Protein AF-A0A1M6NPY9-F1 (afdb_monomer_lite)

Structure (mmCIF, N/CA/C/O backbone):
data_AF-A0A1M6NPY9-F1
#
_entry.id   AF-A0A1M6NPY9-F1
#
loop_
_atom_site.group_PDB
_atom_site.id
_atom_site.type_symbol
_atom_site.label_atom_id
_atom_site.label_alt_id
_atom_site.label_comp_id
_atom_site.label_asym_id
_atom_site.label_entity_id
_atom_site.label_seq_id
_atom_site.pdbx_PDB_ins_code
_atom_site.Cartn_x
_atom_site.Cartn_y
_atom_site.Cartn_z
_atom_site.occupancy
_atom_site.B_iso_or_equiv
_atom_site.auth_seq_id
_atom_site.auth_comp_id
_atom_site.auth_asym_id
_atom_site.auth_atom_id
_atom_site.pdbx_PDB_model_num
ATOM 1 N N . MET A 1 1 ? 16.152 5.634 -26.029 1.00 50.38 1 MET A N 1
ATOM 2 C CA . MET A 1 1 ? 14.996 6.470 -26.403 1.00 50.38 1 MET A CA 1
ATOM 3 C C . MET A 1 1 ? 13.967 6.182 -25.344 1.00 50.38 1 MET A C 1
ATOM 5 O O . MET A 1 1 ? 13.550 5.035 -25.276 1.00 50.38 1 MET A O 1
ATOM 9 N N . ASP A 1 2 ? 13.680 7.150 -24.481 1.00 55.72 2 ASP A N 1
ATOM 10 C CA . ASP A 1 2 ? 12.685 6.968 -23.425 1.00 55.72 2 ASP A CA 1
ATOM 11 C C . ASP A 1 2 ? 11.304 6.969 -24.068 1.00 55.72 2 ASP A C 1
ATOM 13 O O . ASP A 1 2 ? 10.991 7.834 -24.890 1.00 55.72 2 ASP A O 1
ATOM 17 N N . ILE A 1 3 ? 10.523 5.935 -23.772 1.00 56.84 3 ILE A N 1
ATOM 18 C CA . ILE A 1 3 ? 9.269 5.647 -24.481 1.00 56.84 3 ILE A CA 1
ATOM 19 C C . ILE A 1 3 ? 8.080 6.357 -23.802 1.00 56.84 3 ILE A C 1
ATOM 21 O O . ILE A 1 3 ? 7.019 6.497 -24.405 1.00 56.84 3 ILE A O 1
ATOM 25 N N . GLY A 1 4 ? 8.287 6.907 -22.600 1.00 63.47 4 GLY A N 1
ATOM 26 C CA . GLY A 1 4 ? 7.315 7.703 -21.848 1.00 63.47 4 GLY A CA 1
ATOM 27 C C . GLY A 1 4 ? 7.100 7.181 -20.426 1.00 63.47 4 GLY A C 1
ATOM 28 O O . GLY A 1 4 ? 7.768 6.242 -19.988 1.00 63.47 4 GLY A O 1
ATOM 29 N N . GLU A 1 5 ? 6.160 7.806 -19.720 1.00 67.44 5 GLU A N 1
ATOM 30 C CA . GLU A 1 5 ? 5.694 7.396 -18.392 1.00 67.44 5 GLU A CA 1
ATOM 31 C C . GLU A 1 5 ? 4.233 6.938 -18.487 1.00 67.44 5 GLU A C 1
ATOM 33 O O . GLU A 1 5 ? 3.401 7.613 -19.101 1.00 67.44 5 GLU A O 1
ATOM 38 N N . VAL A 1 6 ? 3.918 5.793 -17.885 1.00 67.19 6 VAL A N 1
ATOM 39 C CA . VAL A 1 6 ? 2.567 5.226 -17.815 1.00 67.19 6 VAL A CA 1
ATOM 40 C C . VAL A 1 6 ? 2.184 5.073 -16.356 1.00 67.19 6 VAL A C 1
ATOM 42 O O . VAL A 1 6 ? 2.922 4.462 -15.592 1.00 67.19 6 VAL A O 1
ATOM 45 N N . ARG A 1 7 ? 1.009 5.590 -15.985 1.00 69.94 7 ARG A N 1
ATOM 46 C CA . ARG A 1 7 ? 0.463 5.478 -14.629 1.00 69.94 7 ARG A CA 1
ATOM 47 C C . ARG A 1 7 ? -0.702 4.504 -14.570 1.00 69.94 7 ARG A C 1
ATOM 49 O O . ARG A 1 7 ? -1.708 4.701 -15.260 1.00 69.94 7 ARG A O 1
ATOM 56 N N . PHE A 1 8 ? -0.586 3.500 -13.710 1.00 72.25 8 PHE A N 1
ATOM 57 C CA . PHE A 1 8 ? -1.660 2.589 -13.337 1.00 72.25 8 PHE A CA 1
ATOM 58 C C . PHE A 1 8 ? -2.201 2.990 -11.971 1.00 72.25 8 PHE A C 1
ATOM 60 O O . PHE A 1 8 ? -1.577 2.775 -10.933 1.00 72.25 8 PHE A O 1
ATOM 67 N N . LEU A 1 9 ? -3.383 3.595 -11.999 1.00 70.19 9 LEU A N 1
ATOM 68 C CA . LEU A 1 9 ? -4.117 4.003 -10.813 1.00 70.19 9 LEU A CA 1
ATOM 69 C C . LEU A 1 9 ? -5.244 3.004 -10.578 1.00 70.19 9 LEU A C 1
ATOM 71 O O . LEU A 1 9 ? -5.905 2.580 -11.531 1.00 70.19 9 LEU A O 1
ATOM 75 N N . ALA A 1 10 ? -5.480 2.650 -9.320 1.00 69.25 10 ALA A N 1
ATOM 76 C CA . ALA A 1 10 ? -6.712 1.970 -8.956 1.00 69.25 10 ALA A CA 1
ATOM 77 C C . ALA A 1 10 ? -7.928 2.871 -9.235 1.00 69.25 10 ALA A C 1
ATOM 79 O O . ALA A 1 10 ? -7.805 4.095 -9.341 1.00 69.25 10 ALA A O 1
ATOM 80 N N . ALA A 1 11 ? -9.108 2.259 -9.359 1.00 69.81 11 ALA A N 1
ATOM 81 C CA . ALA A 1 11 ? -10.355 3.007 -9.467 1.00 69.81 11 ALA A CA 1
ATOM 82 C C . ALA A 1 11 ? -10.507 3.959 -8.270 1.00 69.81 11 ALA A C 1
ATOM 84 O O . ALA A 1 11 ? -10.134 3.617 -7.148 1.00 69.81 11 ALA A O 1
ATOM 85 N N . GLN A 1 12 ? -11.030 5.160 -8.525 1.00 67.31 12 GLN A N 1
ATOM 86 C CA . GLN A 1 12 ? -11.206 6.165 -7.485 1.00 67.31 12 GLN A CA 1
ATOM 87 C C . GLN A 1 12 ? -12.282 5.702 -6.494 1.00 67.31 12 GLN A C 1
ATOM 89 O O . GLN A 1 12 ? -13.459 5.635 -6.836 1.00 67.31 12 GLN A O 1
ATOM 94 N N . GLU A 1 13 ? -11.856 5.383 -5.279 1.00 74.06 13 GLU A N 1
ATOM 95 C CA . GLU A 1 13 ? -12.719 5.008 -4.159 1.00 74.06 13 GLU A CA 1
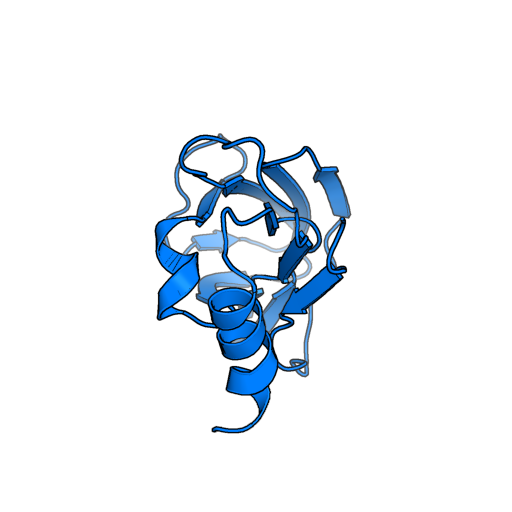ATOM 96 C C . GLU A 1 13 ? -13.378 6.235 -3.504 1.00 74.06 13 GLU A C 1
ATOM 98 O O . GLU A 1 13 ? -12.816 7.335 -3.488 1.00 74.06 13 GLU A O 1
ATOM 103 N N . GLU A 1 14 ? -14.573 6.037 -2.938 1.00 67.94 14 GLU A N 1
ATOM 104 C CA . GLU A 1 14 ? -15.404 7.108 -2.365 1.00 67.94 14 GLU A CA 1
ATOM 105 C C . GLU A 1 14 ? -14.827 7.710 -1.070 1.00 67.94 14 GLU A C 1
ATOM 107 O O . GLU A 1 14 ? -15.087 8.877 -0.772 1.00 67.94 14 GLU A O 1
ATOM 112 N N . GLN A 1 15 ? -14.032 6.945 -0.308 1.00 85.31 15 GLN A N 1
ATOM 113 C CA . GLN A 1 15 ? -13.439 7.381 0.962 1.00 85.31 15 GLN A CA 1
ATOM 114 C C . GLN A 1 15 ? -11.958 7.004 1.054 1.00 85.31 15 GLN A C 1
ATOM 116 O O . GLN A 1 15 ? -11.590 5.886 1.416 1.00 85.31 15 GLN A O 1
ATOM 121 N N . ALA A 1 16 ? -11.100 7.973 0.739 1.00 88.94 16 ALA A N 1
ATOM 122 C CA . ALA A 1 16 ? -9.654 7.817 0.782 1.00 88.94 16 ALA A CA 1
ATOM 123 C C . ALA A 1 16 ? -9.043 8.601 1.947 1.00 88.94 16 ALA A C 1
ATOM 125 O O . ALA A 1 16 ? -9.218 9.816 2.056 1.00 88.94 16 ALA A O 1
ATOM 126 N N . LEU A 1 17 ? -8.290 7.904 2.789 1.00 89.88 17 LEU A N 1
ATOM 127 C CA . LEU A 1 17 ? -7.466 8.486 3.833 1.00 89.88 17 LEU A CA 1
ATOM 128 C C . LEU A 1 17 ? -6.169 9.019 3.224 1.00 89.88 17 LEU A C 1
ATOM 130 O O . LEU A 1 17 ? -5.514 8.368 2.408 1.00 89.88 17 LEU A O 1
ATOM 134 N N . THR A 1 18 ? -5.795 10.225 3.635 1.00 87.06 18 THR A N 1
ATOM 135 C CA . THR A 1 18 ? -4.537 10.867 3.248 1.00 87.06 18 THR A CA 1
ATOM 136 C C . THR A 1 18 ? -3.429 10.508 4.219 1.00 87.06 18 THR A C 1
ATOM 138 O O . THR A 1 18 ? -3.618 10.576 5.430 1.00 87.06 18 THR A O 1
ATOM 141 N N . TRP A 1 19 ? -2.262 10.180 3.675 1.00 88.94 19 TRP A N 1
ATOM 142 C CA . TRP A 1 19 ? -1.063 9.853 4.438 1.00 88.94 19 TRP A CA 1
ATOM 143 C C . TRP A 1 19 ? 0.020 10.888 4.158 1.00 88.94 19 TRP A C 1
ATOM 145 O O . TRP A 1 19 ? 0.008 11.554 3.120 1.00 88.94 19 TRP A O 1
ATOM 155 N N . SER A 1 20 ? 0.974 11.004 5.076 1.00 84.31 20 SER A N 1
ATOM 156 C CA . SER A 1 20 ? 2.193 11.780 4.867 1.00 84.31 20 SER A CA 1
ATOM 157 C C . SER A 1 20 ? 3.277 10.866 4.303 1.00 84.31 20 SER A C 1
ATOM 159 O O . SER A 1 20 ? 3.650 9.882 4.941 1.00 84.31 20 SER A O 1
ATOM 161 N N . GLY A 1 21 ? 3.794 11.190 3.116 1.00 78.12 21 GLY A N 1
ATOM 162 C CA . GLY A 1 21 ? 4.997 10.546 2.590 1.00 78.12 21 GLY A CA 1
ATOM 163 C C . GLY A 1 21 ? 6.207 10.975 3.417 1.00 78.12 21 GLY A C 1
ATOM 164 O O . GLY A 1 21 ? 6.490 12.170 3.514 1.00 78.12 21 GLY A O 1
ATOM 165 N N . MET A 1 22 ? 6.898 10.019 4.035 1.00 74.12 22 MET A N 1
ATOM 166 C CA . MET A 1 22 ? 8.089 10.289 4.850 1.00 74.12 22 MET A CA 1
ATOM 167 C C . MET A 1 22 ? 9.379 10.249 4.020 1.00 74.12 22 MET A C 1
ATOM 169 O O . MET A 1 22 ? 10.352 10.923 4.355 1.00 74.12 22 MET A O 1
ATOM 173 N N . GLY A 1 23 ? 9.364 9.528 2.900 1.00 74.19 23 GLY A N 1
ATOM 174 C CA . GLY A 1 23 ? 10.459 9.458 1.940 1.00 74.19 23 GLY A CA 1
ATOM 175 C C . GLY A 1 23 ? 10.143 8.463 0.829 1.00 74.19 23 GLY A C 1
ATOM 176 O O . GLY A 1 23 ? 9.462 7.472 1.079 1.00 74.19 23 GLY A O 1
ATOM 177 N N . ALA A 1 24 ? 10.632 8.737 -0.378 1.00 74.31 24 ALA A N 1
ATOM 178 C CA . ALA A 1 24 ? 10.550 7.839 -1.525 1.00 74.31 24 ALA A CA 1
ATOM 179 C C . ALA A 1 24 ? 11.940 7.732 -2.166 1.00 74.31 24 ALA A C 1
ATOM 181 O O . ALA A 1 24 ? 12.548 8.754 -2.504 1.00 74.31 24 ALA A O 1
ATOM 182 N N . GLY A 1 25 ? 12.449 6.509 -2.270 1.00 68.56 25 GLY A N 1
ATOM 183 C CA . GLY A 1 25 ? 13.624 6.139 -3.044 1.00 68.56 25 GLY A CA 1
ATOM 184 C C . GLY A 1 25 ? 13.243 5.589 -4.420 1.00 68.56 25 GLY A C 1
ATOM 185 O O . GLY A 1 25 ? 12.115 5.738 -4.889 1.00 68.56 25 GLY A O 1
ATOM 186 N N . ASP A 1 26 ? 14.214 4.976 -5.097 1.00 66.12 26 ASP A N 1
ATOM 187 C CA . ASP A 1 26 ? 14.017 4.430 -6.448 1.00 66.12 26 ASP A CA 1
ATOM 188 C C . ASP A 1 26 ? 13.143 3.163 -6.440 1.00 66.12 26 ASP A C 1
ATOM 190 O O . ASP A 1 26 ? 12.474 2.866 -7.428 1.00 66.12 26 ASP A O 1
ATOM 194 N N . THR A 1 27 ? 13.171 2.403 -5.342 1.00 71.62 27 THR A N 1
ATOM 195 C CA . THR A 1 27 ? 12.492 1.103 -5.197 1.00 71.62 27 THR A CA 1
ATOM 196 C C . THR A 1 27 ? 11.695 0.990 -3.905 1.00 71.62 27 THR A C 1
ATOM 198 O O . THR A 1 27 ? 11.096 -0.048 -3.651 1.00 71.62 27 THR A O 1
ATOM 201 N N . ASP A 1 28 ? 11.710 2.015 -3.067 1.00 82.25 28 ASP A N 1
ATOM 202 C CA . ASP A 1 28 ? 11.134 1.994 -1.735 1.00 82.25 28 ASP A CA 1
ATOM 203 C C . ASP A 1 28 ? 10.399 3.297 -1.433 1.00 82.25 28 ASP A C 1
ATOM 205 O O . ASP A 1 28 ? 10.757 4.368 -1.920 1.00 82.25 28 ASP A O 1
ATOM 209 N N . ALA A 1 29 ? 9.354 3.215 -0.622 1.00 87.38 29 ALA A N 1
ATOM 210 C CA . ALA A 1 29 ? 8.638 4.389 -0.154 1.00 87.38 29 ALA A CA 1
ATOM 211 C C . ALA A 1 29 ? 8.097 4.153 1.248 1.00 87.38 29 ALA A C 1
ATOM 213 O O . ALA A 1 29 ? 7.750 3.038 1.625 1.00 87.38 29 ALA A O 1
ATOM 214 N N . SER A 1 30 ? 8.028 5.225 2.025 1.00 89.38 30 SER A N 1
ATOM 215 C CA . SER A 1 30 ? 7.579 5.193 3.409 1.00 89.38 30 SER A CA 1
ATOM 216 C C . SER A 1 30 ? 6.444 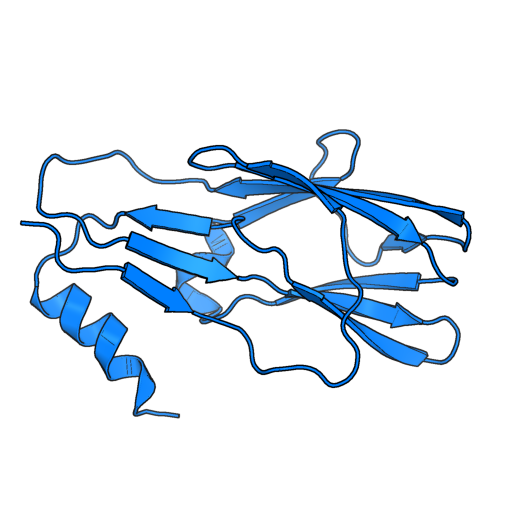6.178 3.628 1.00 89.38 30 SER A C 1
ATOM 218 O O . SER A 1 30 ? 6.467 7.323 3.162 1.00 89.38 30 SER A O 1
ATOM 220 N N . TYR A 1 31 ? 5.450 5.725 4.379 1.00 91.62 31 TYR A N 1
ATOM 221 C CA . TYR A 1 31 ? 4.215 6.440 4.637 1.00 91.62 31 TYR A CA 1
ATOM 222 C C . TYR A 1 31 ? 3.909 6.399 6.122 1.00 91.62 31 TYR A C 1
ATOM 224 O O . TYR A 1 31 ? 4.189 5.415 6.807 1.00 91.62 31 TYR A O 1
ATOM 232 N N . SER A 1 32 ? 3.296 7.466 6.617 1.00 92.38 32 SER A N 1
ATOM 233 C CA . SER A 1 32 ? 2.759 7.488 7.968 1.00 92.38 32 SER A CA 1
ATOM 234 C C . SER A 1 32 ? 1.481 8.309 8.038 1.00 92.38 32 SER A C 1
ATOM 236 O O . SER A 1 32 ? 1.332 9.319 7.340 1.00 92.38 32 SER A O 1
ATOM 238 N N . MET A 1 33 ? 0.558 7.881 8.889 1.00 93.94 33 MET A N 1
ATOM 239 C CA . MET A 1 33 ? -0.612 8.655 9.272 1.00 93.94 33 MET A CA 1
ATOM 240 C C . MET A 1 33 ? -0.914 8.487 10.759 1.00 93.94 33 MET A C 1
ATOM 242 O O . MET A 1 33 ? -0.713 7.418 11.336 1.00 93.94 33 MET A O 1
ATOM 246 N N . GLU A 1 34 ? -1.448 9.547 11.360 1.00 94.88 34 GLU A N 1
ATOM 247 C CA . GLU A 1 34 ? -2.192 9.420 12.609 1.00 94.88 34 GLU A CA 1
ATOM 248 C C . GLU A 1 34 ? -3.562 8.820 12.283 1.00 94.88 34 GLU A C 1
ATOM 250 O O . GLU A 1 34 ? -4.254 9.275 11.368 1.00 94.88 34 GLU A O 1
ATOM 255 N N . VAL A 1 35 ? -3.929 7.770 13.005 1.00 94.06 35 VAL A N 1
ATOM 256 C CA . VAL A 1 35 ? -5.148 6.997 12.792 1.00 94.06 35 VAL A CA 1
ATOM 257 C C . VAL A 1 35 ? -6.362 7.834 13.227 1.00 94.06 35 VAL A C 1
ATOM 259 O O . VAL A 1 35 ? -6.500 8.135 14.414 1.00 94.06 35 VAL A O 1
ATOM 262 N N . PRO A 1 36 ? -7.242 8.259 12.295 1.00 92.44 36 PRO A N 1
ATOM 263 C CA . PRO A 1 36 ? -8.285 9.247 12.583 1.00 92.44 36 PRO A CA 1
ATOM 264 C C . PRO A 1 36 ? -9.448 8.673 13.400 1.00 92.44 36 PRO A C 1
ATOM 266 O O . PRO A 1 36 ? -10.128 9.414 14.112 1.00 92.44 36 PRO A O 1
ATOM 269 N N . GLU A 1 37 ? -9.674 7.367 13.300 1.00 95.00 37 GLU A N 1
ATOM 270 C CA . GLU A 1 37 ? -10.653 6.574 14.042 1.00 95.00 37 GLU A CA 1
ATOM 271 C C . GLU A 1 37 ? -10.171 5.122 14.107 1.00 95.00 37 GLU A C 1
ATOM 273 O O . GLU A 1 37 ? -9.205 4.784 13.437 1.00 95.00 37 GLU A O 1
ATOM 278 N N . ASP A 1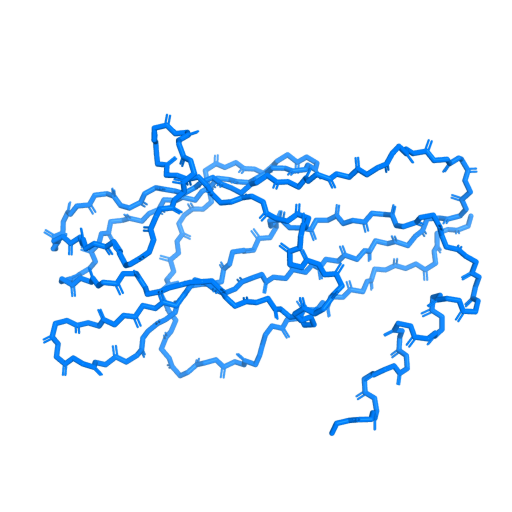 38 ? -10.818 4.257 14.885 1.00 96.31 38 ASP A N 1
ATOM 279 C CA . ASP A 1 38 ? -10.445 2.841 14.934 1.00 96.31 38 ASP A CA 1
ATOM 280 C C . ASP A 1 38 ? -10.564 2.197 13.540 1.00 96.31 38 ASP A C 1
ATOM 282 O O . ASP A 1 38 ? -11.635 2.203 12.920 1.00 96.31 38 ASP A O 1
ATOM 286 N N . LEU A 1 39 ? -9.457 1.626 13.060 1.00 95.44 39 LEU A N 1
ATOM 287 C CA . LEU A 1 39 ? -9.326 1.062 11.719 1.00 95.44 39 LEU A CA 1
ATOM 288 C C . LEU A 1 39 ? -8.801 -0.366 11.778 1.00 95.44 39 LEU A C 1
ATOM 290 O O . LEU A 1 39 ? -7.932 -0.706 12.579 1.00 95.44 39 LEU A O 1
ATOM 294 N N . THR A 1 40 ? -9.281 -1.196 10.861 1.00 96.12 40 THR A N 1
ATOM 295 C CA . THR A 1 40 ? -8.666 -2.484 10.545 1.00 96.12 40 THR A CA 1
ATOM 296 C C . THR A 1 40 ? -8.178 -2.454 9.111 1.00 96.12 40 THR A C 1
ATOM 298 O O . THR A 1 40 ? -8.975 -2.334 8.189 1.00 96.12 40 THR A O 1
ATOM 301 N N . VAL A 1 41 ? -6.869 -2.575 8.921 1.00 94.44 41 VAL A N 1
ATOM 302 C CA . VAL A 1 41 ? -6.255 -2.798 7.616 1.00 94.44 41 VAL A CA 1
ATOM 303 C C . VAL A 1 41 ? -6.507 -4.242 7.213 1.00 94.44 41 VAL A C 1
ATOM 305 O O . VAL A 1 41 ? -6.095 -5.166 7.913 1.00 94.44 41 VAL A O 1
ATOM 308 N N . THR A 1 42 ? -7.215 -4.439 6.109 1.00 94.12 42 THR A N 1
ATOM 309 C CA . THR A 1 42 ? -7.717 -5.746 5.670 1.00 94.12 42 THR A CA 1
ATOM 310 C C . THR A 1 42 ? -6.880 -6.359 4.556 1.00 94.12 42 THR A C 1
ATOM 312 O O . THR A 1 42 ? -6.876 -7.581 4.415 1.00 94.12 42 THR A O 1
ATOM 315 N N . GLY A 1 43 ? -6.134 -5.545 3.807 1.00 91.81 43 GLY A N 1
ATOM 316 C CA . GLY A 1 43 ? -5.260 -6.030 2.749 1.00 91.81 43 GLY A CA 1
ATOM 317 C C . GLY A 1 43 ? -4.659 -4.920 1.899 1.00 91.81 43 GLY A C 1
ATOM 318 O O . GLY A 1 43 ? -4.740 -3.733 2.219 1.00 91.81 43 GLY A O 1
ATOM 319 N N . ILE A 1 44 ? -4.053 -5.334 0.791 1.00 88.62 44 ILE A N 1
ATOM 320 C CA . ILE A 1 44 ? -3.537 -4.451 -0.247 1.00 88.62 44 ILE A CA 1
ATOM 321 C C . ILE A 1 44 ? -4.039 -4.928 -1.605 1.00 88.62 44 ILE A C 1
ATOM 323 O O . ILE A 1 44 ? -3.957 -6.111 -1.933 1.00 88.62 44 ILE A O 1
ATOM 327 N N . ARG A 1 45 ? -4.543 -3.990 -2.400 1.00 86.44 45 ARG A N 1
ATOM 328 C CA . ARG A 1 45 ? -5.008 -4.221 -3.761 1.00 86.44 45 ARG A CA 1
ATOM 329 C C . ARG A 1 45 ? -4.060 -3.557 -4.744 1.00 86.44 45 ARG A C 1
ATOM 331 O O . ARG A 1 45 ? -3.723 -2.379 -4.613 1.00 86.44 45 ARG A O 1
ATOM 338 N N . MET A 1 46 ? -3.673 -4.311 -5.762 1.00 80.25 46 MET A N 1
ATOM 339 C CA . MET A 1 46 ? -2.750 -3.867 -6.799 1.00 80.25 46 MET A CA 1
ATOM 340 C C . MET A 1 46 ? -3.514 -3.561 -8.086 1.00 80.25 46 MET A C 1
ATOM 342 O O . MET A 1 46 ? -4.325 -4.380 -8.523 1.00 80.25 46 MET A O 1
ATOM 346 N N . PRO A 1 47 ? -3.247 -2.431 -8.759 1.00 71.62 47 PRO A N 1
ATOM 347 C CA . PRO A 1 47 ? -3.632 -2.290 -10.154 1.00 71.62 47 PRO A CA 1
ATOM 348 C C . PRO A 1 47 ? -2.963 -3.414 -10.961 1.00 71.62 47 PRO A C 1
ATOM 350 O O . PRO A 1 47 ? -1.747 -3.574 -10.899 1.00 71.62 47 PRO A O 1
ATOM 353 N N . MET A 1 48 ? -3.750 -4.193 -11.712 1.00 67.31 48 MET A N 1
ATOM 354 C CA . MET A 1 48 ? -3.267 -5.345 -12.495 1.00 67.31 48 MET A CA 1
ATOM 355 C C . MET A 1 48 ? -2.636 -6.461 -11.636 1.00 67.31 48 MET A C 1
ATOM 357 O O . MET A 1 48 ? -1.469 -6.815 -11.822 1.00 67.31 48 MET A O 1
ATOM 361 N N . GLU A 1 49 ? -3.432 -7.039 -10.727 1.00 62.44 49 GLU A N 1
ATOM 362 C CA . GLU A 1 49 ? -3.018 -8.017 -9.702 1.00 62.44 49 GLU A CA 1
ATOM 363 C C . GLU A 1 49 ? -2.061 -9.124 -10.183 1.00 62.44 49 GLU A C 1
ATOM 365 O O . GLU A 1 49 ? -1.189 -9.510 -9.426 1.00 62.44 49 GLU A O 1
ATOM 370 N N . ASN A 1 50 ? -2.119 -9.588 -11.434 1.00 57.28 50 ASN A N 1
ATOM 371 C CA . ASN A 1 50 ? -1.283 -10.709 -11.895 1.00 57.28 50 ASN A CA 1
ATOM 372 C C . ASN A 1 50 ? 0.168 -10.360 -12.277 1.00 57.28 50 ASN A C 1
ATOM 374 O O . ASN A 1 50 ? 0.970 -11.272 -12.463 1.00 57.28 50 ASN A O 1
ATOM 378 N N . HIS A 1 51 ? 0.508 -9.084 -12.485 1.00 63.00 51 HIS A N 1
ATOM 379 C CA . HIS A 1 51 ? 1.829 -8.709 -13.018 1.00 63.00 51 HIS A CA 1
ATOM 380 C C . HIS A 1 51 ? 2.762 -8.080 -11.988 1.00 63.00 51 HIS A C 1
ATOM 382 O O . HIS A 1 51 ? 3.977 -8.182 -12.137 1.00 63.00 51 HIS A O 1
ATOM 388 N N . PHE A 1 52 ? 2.201 -7.442 -10.961 1.00 66.44 52 PHE A N 1
ATOM 389 C CA . PHE A 1 52 ? 2.975 -6.672 -9.989 1.00 66.44 52 PHE A CA 1
ATOM 390 C C . PHE A 1 52 ? 2.819 -7.176 -8.550 1.00 66.44 52 PHE A C 1
ATOM 392 O O . PHE A 1 52 ? 3.584 -6.738 -7.696 1.00 66.44 52 PHE A O 1
ATOM 399 N N . SER A 1 53 ? 1.871 -8.086 -8.265 1.00 65.94 53 SER A N 1
ATOM 400 C CA . SER A 1 53 ? 1.613 -8.581 -6.899 1.00 65.94 53 SER A CA 1
ATOM 401 C C . SER A 1 53 ? 2.859 -9.140 -6.229 1.00 65.94 53 SER A C 1
ATOM 403 O O . SER A 1 53 ? 3.117 -8.848 -5.068 1.00 65.94 53 SER A O 1
ATOM 405 N N . ASP A 1 54 ? 3.648 -9.905 -6.980 1.00 71.06 54 ASP A N 1
ATOM 406 C CA . ASP A 1 54 ? 4.802 -10.631 -6.448 1.00 71.06 54 ASP A CA 1
ATOM 407 C C . ASP A 1 54 ? 6.039 -9.730 -6.305 1.00 71.06 54 ASP A C 1
ATOM 409 O O . ASP A 1 54 ? 7.068 -10.160 -5.787 1.00 71.06 54 ASP A O 1
ATOM 413 N N . LEU A 1 55 ? 5.952 -8.483 -6.782 1.00 75.69 55 LEU A N 1
ATOM 414 C CA . LEU A 1 55 ? 7.055 -7.525 -6.783 1.00 75.69 55 LEU A CA 1
ATOM 415 C C . LEU A 1 55 ? 7.002 -6.566 -5.594 1.00 75.69 55 LEU A C 1
ATOM 417 O O . LEU A 1 55 ? 8.021 -5.950 -5.291 1.00 75.69 55 LEU A O 1
ATOM 421 N N . LEU A 1 56 ? 5.847 -6.432 -4.935 1.00 81.62 56 LEU A N 1
ATOM 422 C CA . LEU A 1 56 ? 5.643 -5.492 -3.840 1.00 81.62 56 LEU A CA 1
ATOM 423 C C . LEU A 1 56 ? 5.698 -6.202 -2.489 1.00 81.62 56 LEU A C 1
ATOM 425 O O . LEU A 1 56 ? 4.825 -6.997 -2.146 1.00 81.62 56 LEU A O 1
ATOM 429 N N . MET A 1 57 ? 6.688 -5.843 -1.681 1.00 87.12 57 MET A N 1
ATOM 430 C CA . MET A 1 57 ? 6.714 -6.172 -0.264 1.00 87.12 57 MET A CA 1
ATOM 431 C C . MET A 1 57 ? 6.199 -4.980 0.541 1.00 87.12 57 MET A C 1
ATOM 433 O O . MET A 1 57 ? 6.639 -3.850 0.348 1.00 87.12 57 MET A O 1
ATOM 437 N N . VAL A 1 58 ? 5.274 -5.245 1.460 1.00 89.44 58 VAL A N 1
ATOM 438 C CA . VAL A 1 58 ? 4.740 -4.253 2.397 1.00 89.44 58 VAL A CA 1
ATOM 439 C C . VAL A 1 58 ? 5.234 -4.596 3.789 1.00 89.44 58 VAL A C 1
ATOM 441 O O . VAL A 1 58 ? 5.073 -5.733 4.238 1.00 89.44 58 VAL A O 1
ATOM 444 N N . LYS A 1 59 ? 5.817 -3.618 4.469 1.00 91.81 59 LYS A N 1
ATOM 445 C CA . LYS A 1 59 ? 6.329 -3.738 5.827 1.00 91.81 59 LYS A CA 1
ATOM 446 C C . LYS A 1 59 ? 5.635 -2.754 6.756 1.00 91.81 59 LYS A C 1
ATOM 448 O O . LYS A 1 59 ? 5.216 -1.676 6.335 1.00 91.81 59 LYS A O 1
ATOM 453 N N . ASP A 1 60 ? 5.526 -3.129 8.019 1.00 91.12 60 ASP A N 1
ATOM 454 C CA . ASP A 1 60 ? 5.094 -2.235 9.087 1.00 91.12 60 ASP A CA 1
ATOM 455 C C . ASP A 1 60 ? 6.200 -1.241 9.493 1.00 91.12 60 ASP A C 1
ATOM 457 O O . ASP A 1 60 ? 7.309 -1.240 8.955 1.00 91.12 60 ASP A O 1
ATOM 461 N N . GLY A 1 61 ? 5.904 -0.379 10.470 1.00 84.56 61 GLY A N 1
ATOM 462 C CA . GLY A 1 61 ? 6.856 0.601 11.000 1.00 84.56 61 GLY A CA 1
ATOM 463 C C . GLY A 1 61 ? 8.093 0.011 11.695 1.00 84.56 61 GLY A C 1
ATOM 464 O O . GLY A 1 61 ? 9.015 0.767 11.998 1.00 84.56 61 GLY A O 1
ATOM 465 N N . GLU A 1 62 ? 8.138 -1.301 11.946 1.00 87.12 62 GLU A N 1
ATOM 466 C CA . GLU A 1 62 ? 9.314 -2.008 12.469 1.00 87.12 62 GLU A CA 1
ATOM 467 C C . GLU A 1 62 ? 10.135 -2.686 11.356 1.00 87.12 62 GLU A C 1
ATOM 469 O O . GLU A 1 62 ? 11.173 -3.295 11.630 1.00 87.12 62 GLU A O 1
ATOM 474 N N . GLY A 1 63 ? 9.698 -2.572 10.097 1.00 86.94 63 GLY A N 1
ATOM 475 C CA . GLY A 1 63 ? 10.337 -3.196 8.943 1.00 86.94 63 GLY A CA 1
ATOM 476 C C . GLY A 1 63 ? 10.005 -4.684 8.786 1.00 86.94 63 GLY A C 1
ATOM 477 O O . GLY A 1 63 ? 10.682 -5.380 8.023 1.00 86.94 63 GLY A O 1
ATOM 478 N N . GLN A 1 64 ? 8.994 -5.201 9.492 1.00 89.88 64 GLN A N 1
ATOM 479 C CA . GLN A 1 64 ? 8.536 -6.582 9.331 1.00 89.88 64 GLN A CA 1
ATOM 480 C C . GLN A 1 64 ? 7.453 -6.668 8.256 1.00 89.88 64 GLN A C 1
ATOM 482 O O . GLN A 1 64 ? 6.656 -5.739 8.144 1.00 89.88 64 GLN A O 1
ATOM 487 N N . PRO A 1 65 ? 7.368 -7.767 7.479 1.00 90.69 65 PRO A N 1
ATOM 488 C CA . PRO A 1 65 ? 6.271 -7.964 6.541 1.00 90.69 65 PRO A CA 1
ATOM 489 C C . PRO A 1 65 ? 4.918 -7.783 7.228 1.00 90.69 65 PRO A C 1
ATOM 491 O O . PRO A 1 65 ? 4.628 -8.441 8.231 1.00 90.69 65 PRO A O 1
ATOM 494 N N . MET A 1 66 ? 4.093 -6.895 6.681 1.00 89.88 66 MET A N 1
ATOM 495 C CA . MET A 1 66 ? 2.794 -6.587 7.258 1.00 89.88 66 MET A CA 1
ATOM 496 C C . MET A 1 66 ? 1.898 -7.825 7.202 1.00 89.88 66 MET A C 1
ATOM 498 O O . MET A 1 66 ? 1.792 -8.499 6.176 1.00 89.88 66 MET A O 1
ATOM 502 N N . THR A 1 67 ? 1.239 -8.124 8.319 1.00 90.19 67 THR A N 1
ATOM 503 C CA . THR A 1 67 ? 0.243 -9.196 8.389 1.00 90.19 67 THR A CA 1
ATOM 504 C C . THR A 1 67 ? -1.151 -8.595 8.354 1.00 90.19 67 THR A C 1
ATOM 506 O O . THR A 1 67 ? -1.408 -7.569 8.978 1.00 90.19 67 THR A O 1
ATOM 509 N N . PHE A 1 68 ? -2.051 -9.228 7.603 1.00 90.38 68 PHE A N 1
ATOM 510 C CA . PHE A 1 68 ? -3.438 -8.792 7.486 1.00 90.38 68 PHE A CA 1
ATOM 511 C C . PHE A 1 68 ? -4.381 -9.851 8.081 1.00 90.38 68 PHE A C 1
ATOM 513 O O . PHE A 1 68 ? -4.168 -11.047 7.854 1.00 90.38 68 PHE A O 1
ATOM 520 N N . PRO A 1 69 ? -5.438 -9.443 8.805 1.00 94.19 69 PRO A N 1
ATOM 521 C CA . PRO A 1 69 ? -5.773 -8.059 9.145 1.00 94.19 69 PRO A CA 1
ATOM 522 C C . PRO A 1 69 ? -4.895 -7.482 10.276 1.00 94.19 69 PRO A C 1
ATOM 524 O O . PRO A 1 69 ? -4.455 -8.224 11.153 1.00 94.19 69 PRO A O 1
ATOM 527 N N . ALA A 1 70 ? -4.703 -6.160 10.288 1.00 93.75 70 ALA A N 1
ATOM 528 C CA . ALA A 1 70 ? -4.025 -5.422 11.360 1.00 93.75 70 ALA A CA 1
ATOM 529 C C . ALA A 1 70 ? -4.918 -4.286 11.878 1.00 93.75 70 ALA A C 1
ATOM 531 O O . ALA A 1 70 ? -5.435 -3.499 11.087 1.00 93.75 70 ALA A O 1
ATOM 532 N N . SER A 1 71 ? -5.111 -4.195 13.194 1.00 94.75 71 SER A N 1
ATOM 533 C CA . SER A 1 71 ? -6.016 -3.215 13.811 1.00 94.75 71 SER A CA 1
ATOM 534 C C . SER A 1 71 ? -5.246 -2.108 14.519 1.00 94.75 71 SER A C 1
ATOM 536 O O . SER A 1 71 ? -4.260 -2.376 15.202 1.00 94.75 71 SER A O 1
ATOM 538 N N . TYR A 1 72 ? -5.753 -0.886 14.393 1.00 94.75 72 TYR A N 1
ATOM 539 C CA . TYR A 1 72 ? -5.196 0.331 14.970 1.00 94.75 72 TYR A CA 1
ATOM 540 C C . TYR A 1 72 ? -6.298 1.125 15.669 1.00 94.75 72 TYR A C 1
ATOM 542 O O . TYR A 1 72 ? -7.436 1.167 15.193 1.00 94.75 72 TYR A O 1
ATOM 550 N N . GLN A 1 73 ? -5.965 1.747 16.794 1.00 96.69 73 GLN A N 1
ATOM 551 C CA . GLN A 1 73 ? -6.872 2.610 17.541 1.00 96.69 73 GLN A CA 1
ATOM 552 C C . GLN A 1 73 ? -6.726 4.066 17.106 1.00 96.69 73 GLN A C 1
ATOM 554 O O . GLN A 1 73 ? -5.675 4.491 16.626 1.00 96.69 73 GLN A O 1
ATOM 559 N N . GLN A 1 74 ? -7.777 4.856 17.310 1.00 96.06 74 GLN A N 1
ATOM 560 C CA . GLN A 1 74 ? -7.710 6.300 17.107 1.00 96.06 74 GLN A CA 1
ATOM 561 C C . GLN A 1 74 ? -6.521 6.927 17.858 1.00 96.06 74 GLN A C 1
ATOM 563 O O . GLN A 1 74 ? -6.373 6.753 19.068 1.00 96.06 74 GLN A O 1
ATOM 568 N N . GLY A 1 75 ? -5.723 7.722 17.144 1.00 94.81 75 GLY A N 1
ATOM 569 C CA . GLY A 1 75 ? -4.527 8.383 17.668 1.00 94.81 75 GLY A CA 1
ATOM 570 C C . GLY A 1 75 ? -3.254 7.535 17.609 1.00 94.81 75 GLY A C 1
ATOM 571 O O . GLY A 1 75 ? -2.181 8.064 17.897 1.00 94.81 75 GLY A O 1
ATOM 572 N N . ASP A 1 76 ? -3.341 6.261 17.213 1.00 95.00 76 ASP A N 1
ATOM 573 C CA . ASP A 1 76 ? -2.158 5.464 16.895 1.00 95.00 76 ASP A CA 1
ATOM 574 C C . ASP A 1 76 ? -1.447 6.027 15.660 1.00 95.00 76 ASP A C 1
ATOM 576 O O . ASP A 1 76 ? -2.050 6.658 14.787 1.00 95.00 76 ASP A O 1
ATOM 580 N N . THR A 1 77 ? -0.151 5.745 15.550 1.00 93.75 77 THR A N 1
ATOM 581 C CA . THR A 1 77 ? 0.603 6.008 14.325 1.00 93.75 77 THR A CA 1
ATOM 582 C C . THR A 1 77 ? 0.641 4.743 13.480 1.00 93.75 77 THR A C 1
ATOM 584 O O . THR A 1 77 ? 1.298 3.766 13.841 1.00 93.75 77 THR A O 1
ATOM 587 N N . LEU A 1 78 ? -0.015 4.780 12.324 1.00 93.69 78 LEU A N 1
ATOM 588 C CA . LEU A 1 78 ? 0.129 3.763 11.292 1.00 93.69 78 LEU A CA 1
ATOM 589 C C . LEU A 1 78 ? 1.284 4.170 10.374 1.00 93.69 78 LEU A C 1
ATOM 591 O O . LEU A 1 78 ? 1.208 5.185 9.685 1.00 93.69 78 LEU A O 1
ATOM 595 N N . SER A 1 79 ? 2.350 3.372 10.374 1.00 92.62 79 SER A N 1
ATOM 596 C CA . SER A 1 79 ? 3.517 3.547 9.508 1.00 92.62 79 SER A CA 1
ATOM 597 C C . SER A 1 79 ? 3.704 2.324 8.626 1.00 92.62 79 SER A C 1
ATOM 599 O O . SER A 1 79 ? 3.538 1.194 9.088 1.00 92.62 79 SER A O 1
ATOM 601 N N . LEU A 1 80 ? 4.053 2.566 7.368 1.00 92.25 80 LEU A N 1
ATOM 602 C CA . LEU A 1 80 ? 4.182 1.539 6.347 1.00 92.25 80 LEU A CA 1
ATOM 603 C C . LEU A 1 80 ? 5.376 1.844 5.450 1.00 92.25 80 LEU A C 1
ATOM 605 O O . LEU A 1 80 ? 5.585 2.990 5.053 1.00 92.25 80 LEU A O 1
ATOM 609 N N . GLU A 1 81 ? 6.130 0.811 5.112 1.00 91.00 81 GLU A N 1
ATOM 610 C CA . GLU A 1 81 ? 7.200 0.863 4.123 1.00 91.00 81 GLU A CA 1
ATOM 611 C C . GLU A 1 81 ? 6.868 -0.108 2.987 1.00 91.00 81 GLU A C 1
ATOM 613 O O . GLU A 1 81 ? 6.499 -1.258 3.213 1.00 91.00 81 GLU A O 1
ATOM 618 N N . THR A 1 82 ? 6.963 0.357 1.750 1.00 87.81 82 THR A N 1
ATOM 619 C CA . THR A 1 82 ? 6.855 -0.478 0.555 1.00 87.81 82 THR A CA 1
ATOM 620 C C . THR A 1 82 ? 8.230 -0.667 -0.050 1.00 87.81 82 THR A C 1
ATOM 622 O O . THR A 1 82 ? 8.955 0.311 -0.194 1.00 87.81 82 THR A O 1
ATOM 625 N N . GLU A 1 83 ? 8.564 -1.888 -0.456 1.00 84.69 83 GLU A N 1
ATOM 626 C CA . GLU A 1 83 ? 9.798 -2.211 -1.173 1.00 84.69 83 GLU A CA 1
ATOM 627 C C . GLU A 1 83 ? 9.483 -3.019 -2.436 1.00 84.69 83 GLU A C 1
ATOM 629 O O . GLU A 1 83 ? 8.737 -3.999 -2.400 1.00 84.69 83 GLU A O 1
ATOM 634 N N . LEU A 1 84 ? 10.088 -2.617 -3.550 1.00 77.25 84 LEU A N 1
ATOM 635 C CA . LEU A 1 84 ? 10.005 -3.283 -4.839 1.00 77.25 84 LEU A CA 1
ATOM 636 C C . LEU A 1 84 ? 11.181 -4.230 -5.067 1.00 77.25 84 LEU A C 1
ATOM 638 O O . LEU A 1 84 ? 12.337 -3.812 -5.147 1.00 77.25 84 LEU A O 1
ATOM 642 N N . SER A 1 85 ? 10.875 -5.501 -5.308 1.00 71.56 85 SER A N 1
ATOM 643 C CA . SER A 1 85 ? 11.860 -6.496 -5.735 1.00 71.56 85 SER A CA 1
ATOM 644 C C . SER A 1 85 ? 11.982 -6.517 -7.259 1.00 71.56 85 SER A C 1
ATOM 646 O O . SER A 1 85 ? 11.271 -7.251 -7.941 1.00 71.56 85 SER A O 1
ATOM 648 N N . LEU A 1 86 ? 12.886 -5.705 -7.813 1.00 63.12 86 LEU A N 1
ATOM 649 C CA . LEU A 1 86 ? 13.169 -5.689 -9.253 1.00 63.12 86 LEU A CA 1
ATOM 650 C C . LEU A 1 86 ? 14.269 -6.700 -9.621 1.00 63.12 86 LEU A C 1
ATOM 652 O O . LEU A 1 86 ? 15.333 -6.720 -9.004 1.00 63.12 86 LEU A O 1
ATOM 656 N N . THR A 1 87 ? 14.055 -7.505 -10.666 1.00 53.53 87 THR A N 1
ATOM 657 C CA . THR A 1 87 ? 15.141 -8.262 -11.316 1.00 53.53 87 THR A CA 1
ATOM 658 C C . THR A 1 87 ? 16.011 -7.332 -12.176 1.00 53.53 87 THR A C 1
ATOM 660 O O . THR A 1 87 ? 15.503 -6.361 -12.727 1.00 53.53 87 THR A O 1
ATOM 663 N N . GLU A 1 88 ? 17.316 -7.626 -12.233 1.00 50.94 88 GLU A N 1
ATOM 664 C CA . GLU A 1 88 ? 18.435 -6.789 -12.714 1.00 50.94 88 GLU A CA 1
ATOM 665 C C . GLU A 1 88 ? 18.179 -5.884 -13.938 1.00 50.94 88 GLU A C 1
ATOM 667 O O . GLU A 1 88 ? 17.554 -6.293 -14.907 1.00 50.94 88 GLU A O 1
ATOM 672 N N . LYS A 1 89 ? 18.768 -4.675 -13.903 1.00 48.16 89 LYS A N 1
ATOM 673 C CA . LYS A 1 89 ? 18.785 -3.667 -14.982 1.00 48.16 89 LYS A CA 1
ATOM 674 C C . LYS A 1 89 ? 19.605 -4.136 -16.199 1.00 48.16 89 LYS A C 1
ATOM 676 O O . LYS A 1 89 ? 20.824 -4.271 -16.070 1.00 48.16 89 LYS A O 1
ATOM 681 N N . ASP A 1 90 ? 19.005 -4.242 -17.387 1.00 42.97 90 ASP A N 1
ATOM 682 C CA . ASP A 1 90 ? 19.730 -4.271 -18.671 1.00 42.97 90 ASP A CA 1
A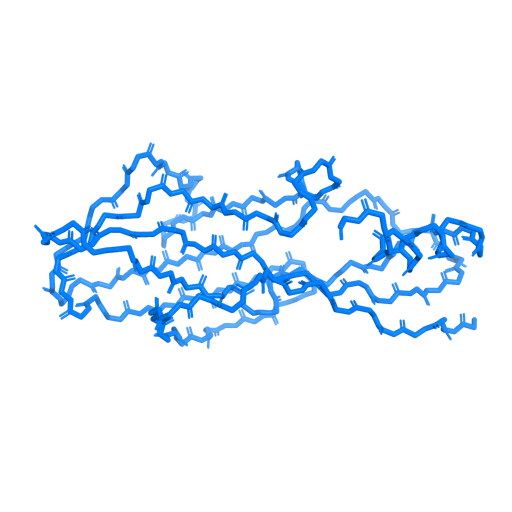TOM 683 C C . ASP A 1 90 ? 19.618 -2.919 -19.419 1.00 42.97 90 ASP A C 1
ATOM 685 O O . ASP A 1 90 ? 18.632 -2.193 -19.345 1.00 42.97 90 ASP A O 1
ATOM 689 N N . ASN A 1 91 ? 20.657 -2.540 -20.164 1.00 50.03 91 ASN A N 1
ATOM 690 C CA . ASN A 1 91 ? 20.858 -1.210 -20.763 1.00 50.03 91 ASN A CA 1
ATOM 691 C C . ASN A 1 91 ? 20.048 -0.969 -22.061 1.00 50.03 91 ASN A C 1
ATOM 693 O O . ASN A 1 91 ? 20.563 -0.408 -23.035 1.00 50.03 91 ASN A O 1
ATOM 697 N N . ARG A 1 92 ? 18.788 -1.410 -22.124 1.00 51.22 92 ARG A N 1
ATOM 698 C CA . ARG A 1 92 ? 17.889 -1.218 -23.281 1.00 51.22 92 ARG A CA 1
ATOM 699 C C . ARG A 1 92 ? 16.803 -0.175 -22.965 1.00 51.22 92 ARG A C 1
ATOM 701 O O . ARG A 1 92 ? 16.715 0.305 -21.848 1.00 51.22 92 ARG A O 1
ATOM 708 N N . ALA A 1 93 ? 16.068 0.283 -23.984 1.00 53.22 93 ALA A N 1
ATOM 709 C CA . ALA A 1 93 ? 15.185 1.459 -23.908 1.00 53.22 93 ALA A CA 1
ATOM 710 C C . ALA A 1 93 ? 14.216 1.443 -22.707 1.00 53.22 93 ALA A C 1
ATOM 712 O O . ALA A 1 93 ? 13.588 0.426 -22.438 1.00 53.22 93 ALA A O 1
ATOM 713 N N . HIS A 1 94 ? 14.068 2.593 -22.044 1.00 60.78 94 HIS A N 1
ATOM 714 C CA . HIS A 1 94 ? 13.376 2.725 -20.764 1.00 60.78 94 HIS A CA 1
ATOM 715 C C . HIS A 1 94 ? 11.941 3.259 -20.947 1.00 60.78 94 HIS A C 1
ATOM 717 O O . HIS A 1 94 ? 11.712 4.260 -21.633 1.00 60.78 94 HIS A O 1
ATOM 723 N N . MET A 1 95 ? 10.962 2.603 -20.325 1.00 62.53 95 MET A N 1
ATOM 724 C CA . MET A 1 95 ? 9.618 3.140 -20.070 1.00 62.53 95 MET A CA 1
ATOM 725 C C . MET A 1 95 ? 9.449 3.213 -18.559 1.00 62.53 95 MET A C 1
ATOM 727 O O . MET A 1 95 ? 9.818 2.262 -17.896 1.00 62.53 95 MET A O 1
ATOM 731 N N . VAL A 1 96 ? 8.907 4.289 -17.998 1.00 67.06 96 VAL A N 1
ATOM 732 C CA . VAL A 1 96 ? 8.619 4.324 -16.556 1.00 67.06 96 VAL A CA 1
ATOM 733 C C . VAL A 1 96 ? 7.169 3.912 -16.350 1.00 67.06 96 VAL A C 1
ATOM 735 O O . VAL A 1 96 ? 6.262 4.539 -16.891 1.00 67.06 96 VAL A O 1
ATOM 738 N N . ILE A 1 97 ? 6.947 2.844 -15.597 1.00 69.75 97 ILE A N 1
ATOM 739 C CA . ILE A 1 97 ? 5.632 2.424 -15.136 1.00 69.75 97 ILE A CA 1
ATOM 740 C C . ILE A 1 97 ? 5.509 2.839 -13.677 1.00 69.75 97 ILE A C 1
ATOM 742 O O . ILE A 1 97 ? 6.245 2.340 -12.830 1.00 69.75 97 ILE A O 1
ATOM 746 N N . ASP A 1 98 ? 4.579 3.741 -13.406 1.00 72.81 98 ASP A N 1
ATOM 747 C CA . ASP A 1 98 ? 4.199 4.144 -12.060 1.00 72.81 98 ASP A CA 1
ATOM 748 C C . ASP A 1 98 ? 2.895 3.431 -11.689 1.00 72.81 98 ASP A C 1
ATOM 750 O O . ASP A 1 98 ? 1.878 3.560 -12.377 1.00 72.81 98 ASP A O 1
ATOM 754 N N . VAL A 1 99 ? 2.932 2.607 -10.650 1.00 74.94 99 VAL A N 1
ATOM 755 C CA . VAL A 1 99 ? 1.777 1.834 -10.191 1.00 74.94 99 VAL A CA 1
ATOM 756 C C . VAL A 1 99 ? 1.464 2.245 -8.758 1.00 74.94 99 VAL A C 1
ATOM 758 O O . VAL A 1 99 ? 2.354 2.318 -7.918 1.00 74.94 99 VAL A O 1
ATOM 761 N N . VAL A 1 100 ? 0.186 2.503 -8.475 1.00 81.62 100 VAL A N 1
ATOM 762 C CA . VAL A 1 100 ? -0.266 2.976 -7.160 1.00 81.62 100 VAL A CA 1
ATOM 763 C C . VAL A 1 100 ? -1.130 1.900 -6.491 1.00 81.62 100 VAL A C 1
ATOM 765 O O . VAL A 1 100 ? -2.323 1.801 -6.801 1.00 81.62 100 VAL A O 1
ATOM 768 N N . PRO A 1 101 ? -0.558 1.080 -5.591 1.00 85.50 101 PRO A N 1
ATOM 769 C CA . PRO A 1 101 ? -1.297 0.168 -4.734 1.00 85.50 101 PRO A CA 1
ATOM 770 C C . PRO A 1 101 ? -2.279 0.908 -3.833 1.00 85.50 101 PRO A C 1
ATOM 772 O O . PRO A 1 101 ? -2.092 2.079 -3.480 1.00 85.50 101 PRO A O 1
ATOM 775 N N . VAL A 1 102 ? -3.302 0.178 -3.407 1.00 89.00 102 VAL A N 1
ATOM 776 C CA . VAL A 1 102 ? -4.319 0.660 -2.481 1.00 89.00 102 VAL A CA 1
ATOM 777 C C . VAL A 1 102 ? -4.309 -0.199 -1.233 1.00 89.00 102 VAL A C 1
ATOM 779 O O . VAL A 1 102 ? -4.562 -1.397 -1.307 1.00 89.00 102 VAL A O 1
ATOM 782 N N . LEU A 1 103 ? -4.057 0.421 -0.086 1.00 91.06 103 LEU A N 1
ATOM 783 C CA . LEU A 1 103 ? -4.257 -0.206 1.209 1.00 91.06 103 LEU A CA 1
ATOM 784 C C . LEU A 1 103 ? -5.755 -0.210 1.529 1.00 91.06 103 LEU A C 1
ATOM 786 O O . LEU A 1 103 ? -6.387 0.849 1.555 1.00 91.06 103 LEU A O 1
ATOM 790 N N . GLU A 1 104 ? -6.319 -1.393 1.741 1.00 93.06 104 GLU A N 1
ATOM 791 C CA . GLU A 1 104 ? -7.738 -1.591 2.027 1.00 93.06 104 GLU A CA 1
ATOM 792 C C . GLU A 1 104 ? -7.970 -1.634 3.535 1.00 93.06 104 GLU A C 1
ATOM 794 O O . GLU A 1 104 ? -7.224 -2.277 4.279 1.00 93.06 104 GLU A O 1
ATOM 799 N N . MET A 1 105 ? -8.994 -0.917 3.995 1.00 94.44 105 MET A N 1
ATOM 800 C CA . MET A 1 105 ? -9.287 -0.745 5.412 1.00 94.44 105 MET A CA 1
ATOM 801 C C . MET A 1 105 ? -10.796 -0.721 5.675 1.00 94.44 105 MET A C 1
ATOM 803 O O . MET A 1 105 ? -11.608 -0.399 4.805 1.00 94.44 105 MET A O 1
ATOM 807 N N . GLU A 1 106 ? -11.165 -1.030 6.913 1.00 95.25 106 GLU A N 1
ATOM 808 C CA . GLU A 1 106 ? -12.533 -0.956 7.417 1.00 95.25 106 GLU A CA 1
ATOM 809 C C . GLU A 1 106 ? -12.560 -0.187 8.745 1.00 95.25 106 GLU A C 1
ATOM 811 O O . GLU A 1 106 ? -11.737 -0.440 9.629 1.00 95.25 106 GLU A O 1
ATOM 816 N N . THR A 1 107 ? -13.487 0.764 8.888 1.00 94.19 107 THR A N 1
ATOM 817 C CA . THR A 1 107 ? -13.711 1.477 10.158 1.00 94.19 107 THR A CA 1
ATOM 818 C C . THR A 1 107 ? -14.422 0.583 11.170 1.00 94.19 107 THR A C 1
ATOM 820 O O . THR A 1 107 ? -15.071 -0.398 10.809 1.00 94.19 107 THR A O 1
ATOM 823 N N . ALA A 1 108 ? -14.416 0.958 12.451 1.00 91.56 108 ALA A N 1
ATOM 824 C CA . ALA A 1 108 ? -15.193 0.252 13.480 1.00 91.56 108 ALA A CA 1
ATOM 825 C C . ALA A 1 108 ? -16.713 0.173 13.199 1.00 91.56 108 ALA A C 1
ATOM 827 O O . ALA A 1 108 ? -17.420 -0.616 13.829 1.00 91.56 108 ALA A O 1
ATOM 828 N N . LYS A 1 109 ? -17.235 0.984 12.268 1.00 91.81 109 LYS A N 1
ATOM 829 C CA . LYS A 1 109 ? -18.641 0.960 11.831 1.00 91.81 109 LYS A CA 1
ATOM 830 C C . LYS A 1 109 ? -18.890 0.057 10.620 1.00 91.81 109 LYS A C 1
ATOM 832 O O . LYS A 1 109 ? -20.042 -0.070 10.207 1.00 91.81 109 LYS A O 1
ATOM 837 N N . GLY A 1 110 ? -17.850 -0.557 10.059 1.00 90.00 110 GLY A N 1
ATOM 838 C CA . GLY A 1 110 ? -17.932 -1.371 8.848 1.00 90.00 110 GLY A CA 1
ATOM 839 C C . GLY A 1 110 ? -17.856 -0.570 7.546 1.00 90.00 110 GLY A C 1
ATOM 840 O O . GLY A 1 110 ? -18.245 -1.073 6.492 1.00 90.00 110 GLY A O 1
ATOM 841 N N . GLU A 1 111 ? -17.419 0.693 7.597 1.00 92.69 111 GLU A N 1
ATOM 842 C CA . GLU A 1 111 ? -17.264 1.521 6.397 1.00 92.69 111 GLU A CA 1
ATOM 843 C C . GLU A 1 111 ? -15.937 1.185 5.719 1.00 92.69 111 GLU A C 1
ATOM 845 O O . GLU A 1 111 ? -14.892 1.141 6.368 1.00 92.69 111 GLU A O 1
ATOM 850 N N . LYS A 1 112 ? -15.975 0.951 4.405 1.00 92.62 112 LYS A N 1
ATOM 851 C CA . LYS A 1 112 ? -14.768 0.700 3.618 1.00 92.62 112 LYS A CA 1
ATOM 852 C C . LYS A 1 112 ? -14.059 2.013 3.341 1.00 92.62 112 LYS A C 1
ATOM 854 O O . LYS A 1 112 ? -14.631 2.905 2.718 1.00 92.62 112 LYS A O 1
ATOM 859 N N . VAL A 1 113 ? -12.804 2.086 3.754 1.00 93.31 113 VAL A N 1
ATOM 860 C CA . VAL A 1 113 ? -11.914 3.213 3.485 1.00 93.31 113 VAL A CA 1
ATOM 861 C C . VAL A 1 113 ? -10.623 2.689 2.875 1.00 93.31 113 VAL A C 1
ATOM 863 O O . VAL A 1 113 ? -10.290 1.510 2.997 1.00 93.31 113 VAL A O 1
ATOM 866 N N . CYS A 1 114 ? -9.890 3.546 2.180 1.00 92.50 114 CYS A N 1
ATOM 867 C CA . CYS A 1 114 ? -8.653 3.131 1.534 1.00 92.50 114 CYS A CA 1
ATOM 868 C C . CYS A 1 114 ? -7.550 4.170 1.664 1.00 92.50 114 CYS A C 1
ATOM 870 O O . CYS A 1 114 ? -7.804 5.321 2.002 1.00 92.50 114 CYS A O 1
ATOM 872 N N . ALA A 1 115 ? -6.322 3.789 1.334 1.00 91.19 115 ALA A N 1
ATOM 873 C CA . ALA A 1 115 ? -5.225 4.728 1.158 1.00 91.19 115 ALA A CA 1
ATOM 874 C C . ALA A 1 115 ? -4.406 4.390 -0.079 1.00 91.19 115 ALA A C 1
ATOM 876 O O . ALA A 1 115 ? -4.080 3.232 -0.321 1.00 91.19 115 ALA A O 1
ATOM 877 N N . TYR A 1 116 ? -4.072 5.411 -0.861 1.00 89.00 116 TYR A N 1
ATOM 878 C CA . TYR A 1 116 ? -3.255 5.258 -2.059 1.00 89.00 116 TYR A CA 1
ATOM 879 C C . TYR A 1 116 ? -1.779 5.399 -1.696 1.00 89.00 116 TYR A C 1
ATOM 881 O O . TYR A 1 116 ? -1.362 6.437 -1.177 1.00 89.00 116 TYR A O 1
ATOM 889 N N . LEU A 1 117 ? -0.989 4.372 -1.996 1.00 86.12 117 LEU A N 1
ATOM 890 C CA . LEU A 1 117 ? 0.449 4.352 -1.736 1.00 86.12 117 LEU A CA 1
ATOM 891 C C . LEU A 1 117 ? 1.191 5.001 -2.919 1.00 86.12 117 LEU A C 1
ATOM 893 O O . LEU A 1 117 ? 1.770 4.321 -3.765 1.00 86.12 117 LEU A O 1
ATOM 897 N N . TYR A 1 118 ? 1.098 6.329 -3.041 1.00 76.62 118 TYR A N 1
ATOM 898 C CA . TYR A 1 118 ? 1.721 7.095 -4.135 1.00 76.62 118 TYR A CA 1
ATOM 899 C C . TYR A 1 118 ? 3.244 7.001 -4.121 1.00 76.62 118 TYR A C 1
ATOM 901 O O . TYR A 1 118 ? 3.834 7.022 -3.050 1.00 76.62 118 TYR A O 1
ATOM 909 N N . ASP A 1 119 ? 3.881 6.962 -5.293 1.00 70.31 119 ASP A N 1
ATOM 910 C CA . ASP A 1 119 ? 5.338 6.815 -5.442 1.00 70.31 119 ASP A CA 1
ATOM 911 C C . ASP A 1 119 ? 5.910 5.475 -4.935 1.00 70.31 119 ASP A C 1
ATOM 913 O O . ASP A 1 119 ? 7.126 5.312 -4.919 1.00 70.31 119 ASP A O 1
ATOM 917 N N . SER A 1 120 ? 5.067 4.502 -4.565 1.00 64.19 120 SER A N 1
ATOM 918 C CA . SER A 1 120 ? 5.535 3.192 -4.082 1.00 64.19 120 SER A CA 1
ATOM 919 C C . SER A 1 120 ? 6.148 2.335 -5.179 1.00 64.19 120 SER A C 1
ATOM 921 O O . SER A 1 120 ? 7.004 1.505 -4.879 1.00 64.19 120 SER A O 1
ATOM 923 N N . MET A 1 121 ? 5.714 2.496 -6.439 1.00 68.62 121 MET A N 1
ATOM 924 C CA . MET A 1 121 ? 6.179 1.629 -7.515 1.00 68.62 121 MET A CA 1
ATOM 925 C C . MET A 1 121 ? 6.534 2.372 -8.794 1.00 68.62 121 MET A C 1
ATOM 927 O O . MET A 1 121 ? 5.692 2.538 -9.668 1.00 68.62 121 MET A O 1
ATOM 931 N N . LYS A 1 122 ? 7.813 2.730 -8.948 1.00 67.25 122 LYS A N 1
ATOM 932 C CA . LYS A 1 122 ? 8.387 3.183 -10.222 1.00 67.25 122 LYS A CA 1
ATOM 933 C C . LYS A 1 122 ? 9.236 2.069 -10.815 1.00 67.25 122 LYS A C 1
ATOM 935 O O . LYS A 1 122 ? 10.373 1.845 -10.413 1.00 67.25 122 LYS A O 1
ATOM 940 N N . TYR A 1 123 ? 8.688 1.358 -11.790 1.00 62.72 123 TYR A N 1
ATOM 941 C CA . TYR A 1 123 ? 9.392 0.291 -12.488 1.00 62.72 123 TYR A CA 1
ATOM 942 C C . TYR A 1 123 ? 9.817 0.752 -13.877 1.00 62.72 123 TYR A C 1
ATOM 944 O O . TYR A 1 123 ? 9.012 1.284 -14.634 1.00 62.72 123 TYR A O 1
ATOM 952 N N . THR A 1 124 ? 11.085 0.533 -14.223 1.00 61.84 124 THR A N 1
ATOM 953 C CA . THR A 1 124 ? 11.573 0.715 -15.592 1.00 61.84 124 THR A CA 1
ATOM 954 C C . THR A 1 124 ? 11.772 -0.651 -16.232 1.00 61.84 124 THR A C 1
ATOM 956 O O . THR A 1 124 ? 12.768 -1.300 -15.915 1.00 61.84 124 THR A O 1
ATOM 959 N N . PRO A 1 125 ? 10.855 -1.128 -17.090 1.00 56.34 125 PRO A N 1
ATOM 960 C CA . PRO A 1 125 ? 10.964 -2.463 -17.628 1.00 56.34 125 PRO A CA 1
ATOM 961 C C . PRO A 1 125 ? 12.000 -2.629 -18.724 1.00 56.34 125 PRO A C 1
ATOM 963 O O . PRO A 1 125 ? 12.119 -1.789 -19.617 1.00 56.34 125 PRO A O 1
ATOM 966 N N . ASP A 1 126 ? 12.599 -3.816 -18.739 1.00 63.81 126 ASP A N 1
ATOM 967 C CA . ASP A 1 126 ? 13.392 -4.334 -19.849 1.00 63.81 126 ASP A CA 1
ATOM 968 C C . ASP A 1 126 ? 12.459 -4.917 -20.921 1.00 63.81 126 ASP A C 1
ATOM 970 O O . ASP A 1 126 ? 12.292 -6.131 -21.037 1.00 63.81 126 ASP A O 1
ATOM 974 N N . MET A 1 127 ? 11.796 -4.053 -21.693 1.00 59.91 127 MET A N 1
ATOM 975 C CA . MET A 1 127 ? 10.769 -4.480 -22.651 1.00 59.91 127 MET A CA 1
ATOM 976 C C . MET A 1 127 ? 11.079 -4.070 -24.086 1.00 59.91 127 MET A C 1
ATOM 978 O O . MET A 1 127 ? 11.595 -2.988 -24.374 1.00 59.91 127 MET A O 1
ATOM 982 N N . ASN A 1 128 ? 10.701 -4.930 -25.028 1.00 58.31 128 ASN A N 1
ATOM 983 C CA . ASN A 1 128 ? 10.632 -4.554 -26.431 1.00 58.31 128 ASN A CA 1
ATOM 984 C C . ASN A 1 128 ? 9.352 -3.739 -26.714 1.00 58.31 128 ASN A C 1
ATOM 986 O O . ASN A 1 128 ? 8.372 -3.782 -25.971 1.00 58.31 128 ASN A O 1
ATOM 990 N N . ILE A 1 129 ? 9.331 -3.003 -27.828 1.00 54.81 129 ILE A N 1
ATOM 991 C CA . ILE A 1 129 ? 8.234 -2.077 -28.151 1.00 54.81 129 ILE A CA 1
ATOM 992 C C . ILE A 1 129 ? 6.851 -2.753 -28.262 1.00 54.81 129 ILE A C 1
ATOM 994 O O . ILE A 1 129 ? 5.845 -2.103 -28.002 1.00 54.81 129 ILE A O 1
ATOM 998 N N . LEU A 1 130 ? 6.769 -4.049 -28.594 1.00 58.28 130 LEU A N 1
ATOM 999 C CA . LEU A 1 130 ? 5.499 -4.790 -28.646 1.00 58.28 130 LEU A CA 1
ATOM 1000 C C . LEU A 1 130 ? 4.973 -5.143 -27.249 1.00 58.28 130 LEU A C 1
ATOM 1002 O O . LEU A 1 130 ? 3.762 -5.182 -27.053 1.00 58.28 130 LEU A O 1
ATOM 1006 N N . GLU A 1 131 ? 5.856 -5.393 -26.284 1.00 59.88 131 GLU A N 1
ATOM 1007 C CA . GLU A 1 131 ? 5.484 -5.627 -24.880 1.00 59.88 131 GLU A CA 1
ATOM 1008 C C . GLU A 1 131 ? 4.959 -4.339 -24.245 1.00 59.88 131 GLU A C 1
ATOM 1010 O O . GLU A 1 131 ? 3.916 -4.353 -23.595 1.00 59.88 131 GLU A O 1
ATOM 1015 N N . ILE A 1 132 ? 5.598 -3.211 -24.564 1.00 58.22 132 ILE A N 1
ATOM 1016 C CA . ILE A 1 132 ? 5.124 -1.874 -24.195 1.00 58.22 132 ILE A CA 1
ATOM 1017 C C . ILE A 1 132 ? 3.736 -1.602 -24.789 1.00 58.22 132 ILE A C 1
ATOM 1019 O O . ILE A 1 132 ? 2.827 -1.199 -24.068 1.00 58.22 132 ILE A O 1
ATOM 1023 N N . TYR A 1 133 ? 3.534 -1.885 -26.081 1.00 57.47 133 TYR A N 1
ATOM 1024 C CA . TYR A 1 133 ? 2.219 -1.755 -26.716 1.00 57.47 133 TYR A CA 1
ATOM 1025 C C . TYR A 1 133 ? 1.160 -2.649 -26.055 1.00 57.47 133 TYR A C 1
ATOM 1027 O O . TYR A 1 133 ? 0.040 -2.200 -25.845 1.00 57.47 133 TYR A O 1
ATOM 1035 N N . ARG A 1 134 ? 1.485 -3.892 -25.680 1.00 63.69 134 ARG A N 1
ATOM 1036 C CA . ARG A 1 134 ? 0.533 -4.770 -24.978 1.00 63.69 134 ARG A CA 1
ATOM 1037 C C . ARG A 1 134 ? 0.106 -4.181 -23.637 1.00 63.69 134 ARG A C 1
ATOM 1039 O O . ARG A 1 134 ? -1.087 -4.103 -23.384 1.00 63.69 134 ARG A O 1
ATOM 1046 N N . ILE A 1 135 ? 1.049 -3.702 -22.831 1.00 61.84 135 ILE A N 1
ATOM 1047 C CA . ILE A 1 135 ? 0.749 -3.069 -21.538 1.00 61.84 135 ILE A CA 1
ATOM 1048 C C . ILE A 1 135 ? -0.106 -1.810 -21.716 1.00 61.84 135 ILE A C 1
ATOM 1050 O O . ILE A 1 135 ? -1.063 -1.605 -20.974 1.00 61.84 135 ILE A O 1
ATOM 1054 N N . LEU A 1 136 ? 0.198 -0.992 -22.727 1.00 55.16 136 LEU A N 1
ATOM 1055 C CA . LEU A 1 136 ? -0.562 0.220 -23.043 1.00 55.16 136 LEU A CA 1
ATOM 1056 C C . LEU A 1 136 ? -1.988 -0.070 -23.545 1.00 55.16 136 LEU A C 1
ATOM 1058 O O . LEU A 1 136 ? -2.908 0.670 -23.204 1.00 55.16 136 LEU A O 1
ATOM 1062 N N . HIS A 1 137 ? -2.182 -1.131 -24.336 1.00 54.44 137 HIS A N 1
ATOM 1063 C CA . HIS A 1 137 ? -3.465 -1.473 -24.970 1.00 54.44 137 HIS A CA 1
ATOM 1064 C C . HIS A 1 137 ? -4.320 -2.479 -24.185 1.00 54.44 137 HIS A C 1
ATOM 1066 O O . HIS A 1 137 ? -5.491 -2.651 -24.501 1.00 54.44 137 HIS A O 1
ATOM 1072 N N . MET A 1 138 ? -3.806 -3.068 -23.101 1.00 55.44 138 MET A N 1
ATOM 1073 C CA . MET A 1 138 ? -4.626 -3.808 -22.128 1.00 55.44 138 MET A CA 1
ATOM 1074 C C . MET A 1 138 ? -5.671 -2.925 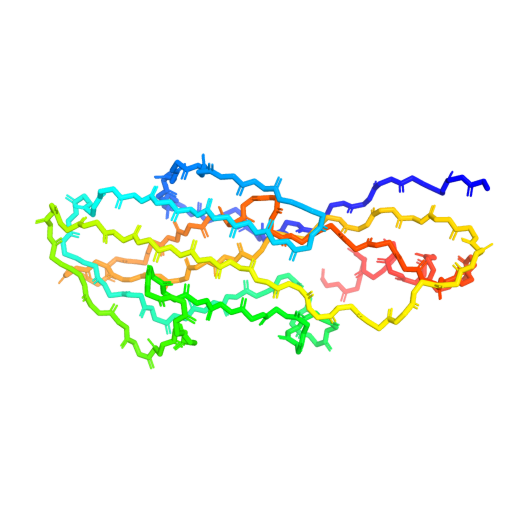-21.422 1.00 55.44 138 MET A C 1
ATOM 1076 O O . MET A 1 138 ? -6.563 -3.446 -20.761 1.00 55.44 138 MET A O 1
ATOM 1080 N N . LYS A 1 139 ? -5.601 -1.595 -21.587 1.00 47.28 139 LYS A N 1
ATOM 1081 C CA . LYS A 1 139 ? -6.613 -0.645 -21.107 1.00 47.28 139 LYS A CA 1
ATOM 1082 C C . LYS A 1 139 ? -7.975 -0.757 -21.817 1.00 47.28 139 LYS A C 1
ATOM 1084 O O . LYS A 1 139 ? -8.908 -0.109 -21.359 1.00 47.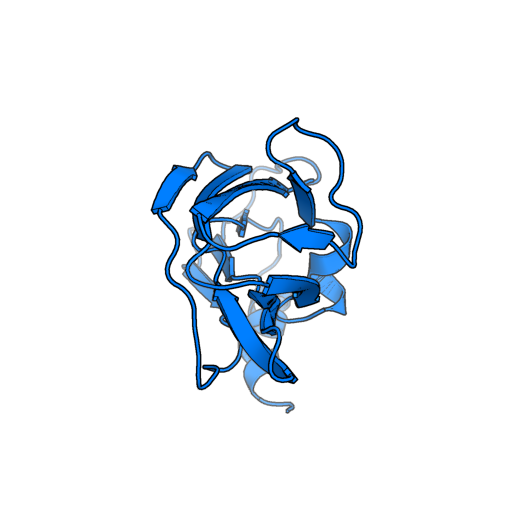28 139 LYS A O 1
ATOM 1089 N N . GLU A 1 140 ? -8.087 -1.517 -22.913 1.00 38.38 140 GLU A N 1
ATOM 1090 C CA . GLU A 1 140 ? -9.315 -1.603 -23.730 1.00 38.38 140 GLU A CA 1
ATOM 1091 C C . GLU A 1 140 ? -10.100 -2.926 -23.598 1.00 38.38 140 GLU A C 1
ATOM 1093 O O . GLU A 1 140 ? -11.220 -2.992 -24.097 1.00 38.38 140 GLU A O 1
ATOM 1098 N N . ASP A 1 141 ? -9.583 -3.939 -22.891 1.00 37.06 141 ASP A N 1
ATOM 1099 C CA . ASP A 1 141 ? -10.237 -5.259 -22.746 1.00 37.06 141 ASP A CA 1
ATOM 1100 C C . ASP A 1 141 ? -10.868 -5.493 -21.349 1.00 37.06 141 ASP A C 1
ATOM 1102 O O . ASP A 1 141 ? -10.891 -6.621 -20.845 1.00 37.06 141 ASP A O 1
ATOM 1106 N N . MET A 1 142 ? -11.397 -4.440 -20.711 1.00 36.91 142 MET A N 1
ATOM 1107 C CA . MET A 1 142 ? -12.267 -4.544 -19.524 1.00 36.91 142 MET A CA 1
ATOM 1108 C C . MET A 1 142 ? -13.533 -3.702 -19.662 1.00 36.91 142 MET A C 1
ATOM 1110 O O . MET A 1 142 ? -13.406 -2.468 -19.825 1.00 36.91 142 MET A O 1
#

Organism: NCBI:txid1121323

Sequence (142 aa):
MDIGEVRFLAAQEEQALTWSGMGAGDTDASYSMEVPEDLTVTGIRMPMENHFSDLLMVKDGEGQPMTFPASYQQGDTLSLETELSLTEKDNRAHMVIDVVPVLEMETAKGEKVCAYLYDSMKYTPDMNILEIYRILHMKEDM

Secondary structure (DSSP, 8-state):
---EEEEEEPP--SSB---EEEEE-SSEEEEEEE-SS-EEEEEEE-TTHHHHGGGEEEEETTSSBPPSSEEE-TT-EEEEEEEE------SS--EEEEEE-EEEEEETTS-EEEEE-TTSEEE-----HHHHHHHHHGGG--

Radius of gyration: 16.34 Å; chains: 1; bounding box: 40×22×46 Å

pLDDT: mean 76.7, std 15.85, range [36.91, 96.69]

Foldseek 3Di:
DAPEEAEQDDDDDPAEDDWDWPDADPFKTKTKDQAQAKKWFADKDWRVCPPCVVFKFKAWPVRHGDDPGDIDGGRDMTMMMIGGDDDDDDPDHWYWYFIWMKGWMAGPVRDIYIYTPGNNDTDTDPDDPVVVVCVVPVVPPD